Protein AF-A0A6P0YRE9-F1 (afdb_monomer)

Radius of gyration: 18.65 Å; Cα contacts (8 Å, |Δi|>4): 41; chains: 1; bounding box: 39×37×53 Å

Sequence (80 aa):
MPNIKSAIKRVQIAERNRLRNKSYKSAVRTLMKQCFTAVDTYQSEPTPENMAEVNQRMSAAFSKIDKAVQYFTLHRLVNF

pLDDT: mean 87.59, std 10.09, range [40.19, 95.0]

Mean predicted aligned error: 5.92 Å

Structure (mmCIF, N/CA/C/O backbone):
data_AF-A0A6P0YRE9-F1
#
_entry.id   AF-A0A6P0YRE9-F1
#
loop_
_atom_site.group_PDB
_atom_site.id
_atom_site.type_symbol
_atom_site.label_atom_id
_atom_site.label_alt_id
_atom_site.label_comp_id
_atom_site.label_asym_id
_atom_site.label_entity_id
_atom_site.label_seq_id
_atom_site.pdbx_PDB_ins_code
_atom_site.Cartn_x
_atom_site.Cartn_y
_atom_site.Cartn_z
_atom_site.occupancy
_atom_site.B_iso_or_equiv
_atom_site.auth_seq_id
_atom_site.auth_comp_id
_atom_site.auth_asym_id
_atom_site.auth_atom_id
_atom_site.pdbx_PDB_model_num
ATOM 1 N N . MET A 1 1 ? 7.014 -16.582 -26.128 1.00 71.50 1 MET A N 1
ATOM 2 C CA . MET A 1 1 ? 8.285 -16.422 -25.388 1.00 71.50 1 MET A CA 1
ATOM 3 C C . MET A 1 1 ? 9.068 -15.285 -26.033 1.00 71.50 1 MET A C 1
ATOM 5 O O . MET A 1 1 ? 9.031 -15.198 -27.256 1.00 71.50 1 MET A O 1
ATOM 9 N N . PRO A 1 2 ? 9.679 -14.356 -25.283 1.00 78.06 2 PRO A N 1
ATOM 10 C CA . PRO A 1 2 ? 10.419 -13.261 -25.900 1.00 78.06 2 PRO A CA 1
ATOM 11 C C . PRO A 1 2 ? 11.711 -13.806 -26.517 1.00 78.06 2 PRO A C 1
ATOM 13 O O . PRO A 1 2 ? 12.535 -14.357 -25.800 1.00 78.06 2 PRO A O 1
ATOM 16 N N . ASN A 1 3 ? 11.895 -13.646 -27.827 1.00 88.00 3 ASN A N 1
ATOM 17 C CA . ASN A 1 3 ? 13.065 -14.195 -28.534 1.00 88.00 3 ASN A CA 1
ATOM 18 C C . ASN A 1 3 ? 14.247 -13.216 -28.629 1.00 88.00 3 ASN A C 1
ATOM 20 O O . ASN A 1 3 ? 15.348 -13.596 -29.011 1.00 88.00 3 ASN A O 1
ATOM 24 N N . ILE A 1 4 ? 14.042 -11.948 -28.262 1.00 94.94 4 ILE A N 1
ATOM 25 C CA . ILE A 1 4 ? 15.075 -10.906 -28.287 1.00 94.94 4 ILE A CA 1
ATOM 26 C C . ILE A 1 4 ? 15.554 -10.649 -26.855 1.00 94.94 4 ILE A C 1
ATOM 28 O O . ILE A 1 4 ? 14.734 -10.477 -25.951 1.00 94.94 4 ILE A O 1
ATOM 32 N N . LYS A 1 5 ? 16.875 -10.537 -26.644 1.00 94.00 5 LYS A N 1
ATOM 33 C CA . LYS A 1 5 ? 17.485 -10.299 -25.316 1.00 94.00 5 LYS A CA 1
ATOM 34 C C . LYS A 1 5 ? 16.850 -9.115 -24.569 1.00 94.00 5 LYS A C 1
ATOM 36 O O . LYS A 1 5 ? 16.553 -9.207 -23.379 1.00 94.00 5 LYS A O 1
ATOM 41 N N . SER A 1 6 ? 16.585 -8.013 -25.274 1.00 94.12 6 SER A N 1
ATOM 42 C CA . SER A 1 6 ? 15.929 -6.829 -24.703 1.00 94.12 6 SER A CA 1
ATOM 43 C C . SER A 1 6 ? 14.490 -7.107 -24.255 1.00 94.12 6 SER A C 1
ATOM 45 O O . SER A 1 6 ? 14.058 -6.601 -23.220 1.00 94.12 6 SER A O 1
ATOM 47 N N . ALA A 1 7 ? 13.758 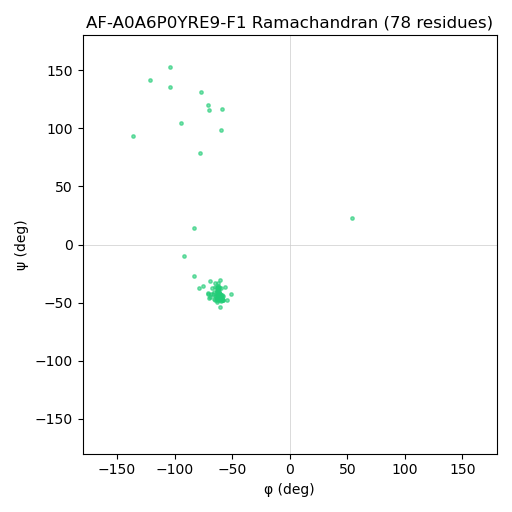-7.947 -24.988 1.00 93.69 7 ALA A N 1
ATOM 48 C CA . ALA A 1 7 ? 12.394 -8.330 -24.655 1.00 93.69 7 ALA A CA 1
ATOM 49 C C . ALA A 1 7 ? 12.349 -9.248 -23.422 1.00 93.69 7 ALA A C 1
ATOM 51 O O . ALA A 1 7 ? 11.539 -9.005 -22.529 1.00 93.69 7 ALA A O 1
ATOM 52 N N . ILE A 1 8 ? 13.265 -10.220 -23.315 1.00 94.56 8 ILE A N 1
ATOM 53 C CA . ILE A 1 8 ? 13.404 -11.078 -22.121 1.00 94.56 8 ILE A CA 1
ATOM 54 C C . ILE A 1 8 ? 13.664 -10.216 -20.879 1.00 94.56 8 ILE A C 1
ATOM 56 O O . ILE A 1 8 ? 12.969 -10.344 -19.870 1.00 94.56 8 ILE A O 1
ATOM 60 N N . LYS A 1 9 ? 14.607 -9.268 -20.974 1.00 94.88 9 LYS A N 1
ATOM 61 C CA . LYS A 1 9 ? 14.927 -8.338 -19.881 1.00 94.88 9 LYS A CA 1
ATOM 62 C C . LYS A 1 9 ? 13.708 -7.516 -19.446 1.00 94.88 9 LYS A C 1
ATOM 64 O O . LYS A 1 9 ? 13.469 -7.370 -18.248 1.00 94.88 9 LYS A O 1
ATOM 69 N N . ARG A 1 10 ? 12.923 -6.987 -20.393 1.00 94.88 10 ARG A N 1
ATOM 70 C CA . ARG A 1 10 ? 11.703 -6.219 -20.080 1.00 94.88 10 ARG A CA 1
ATOM 71 C C . ARG A 1 10 ? 10.667 -7.061 -19.338 1.00 94.88 10 ARG A C 1
ATOM 73 O O . ARG A 1 10 ? 10.103 -6.566 -18.368 1.00 94.88 10 ARG A O 1
ATOM 80 N N . VAL A 1 11 ? 10.463 -8.318 -19.737 1.00 94.81 11 VAL A N 1
ATOM 81 C CA . VAL A 1 11 ? 9.534 -9.233 -19.050 1.00 94.81 11 VAL A CA 1
ATOM 82 C C . VAL A 1 11 ? 9.971 -9.483 -17.605 1.00 94.81 11 VAL A C 1
ATOM 84 O O . VAL A 1 11 ? 9.172 -9.295 -16.693 1.00 94.81 11 VAL A O 1
ATOM 87 N N . GLN A 1 12 ? 11.250 -9.783 -17.367 1.00 94.69 12 GLN A N 1
ATOM 88 C CA . GLN A 1 12 ? 11.773 -9.993 -16.008 1.00 94.69 12 GLN A CA 1
ATOM 89 C C . GLN A 1 12 ? 11.628 -8.748 -15.116 1.00 94.69 12 GLN A C 1
ATOM 91 O O . GLN A 1 12 ? 11.296 -8.843 -13.933 1.00 94.69 12 GLN A O 1
ATOM 96 N N . ILE A 1 13 ? 11.873 -7.556 -15.674 1.00 94.94 13 ILE A N 1
ATOM 97 C CA . ILE A 1 13 ? 11.675 -6.289 -14.956 1.00 94.94 13 ILE A CA 1
ATOM 98 C C . ILE A 1 13 ? 10.191 -6.080 -14.637 1.00 94.94 13 ILE A C 1
ATOM 100 O O . ILE A 1 13 ? 9.858 -5.719 -13.507 1.00 94.94 13 ILE A O 1
ATOM 104 N N . ALA A 1 14 ? 9.304 -6.336 -15.600 1.00 94.19 14 ALA A N 1
ATOM 105 C CA . ALA A 1 14 ? 7.866 -6.198 -15.418 1.00 94.19 14 ALA A CA 1
ATOM 106 C C . ALA A 1 14 ? 7.337 -7.144 -14.331 1.00 94.19 14 ALA A C 1
ATOM 108 O O . ALA A 1 14 ? 6.579 -6.706 -13.470 1.00 94.19 14 ALA A O 1
ATOM 109 N N . GLU A 1 15 ? 7.775 -8.404 -14.302 1.00 95.00 15 GLU A N 1
ATOM 110 C CA . GLU A 1 15 ? 7.373 -9.362 -13.267 1.00 95.00 15 GLU A CA 1
ATOM 111 C C . GLU A 1 15 ? 7.847 -8.948 -11.873 1.00 95.00 15 GLU A C 1
ATOM 113 O O . GLU A 1 15 ? 7.054 -8.954 -10.925 1.00 95.00 15 GLU A O 1
ATOM 118 N N . ARG A 1 16 ? 9.106 -8.504 -11.748 1.00 94.38 16 ARG A N 1
ATOM 119 C CA . ARG A 1 16 ? 9.645 -7.977 -10.486 1.00 94.38 16 ARG A CA 1
ATOM 120 C C . ARG A 1 16 ? 8.819 -6.792 -9.984 1.00 94.38 16 ARG A C 1
ATOM 122 O O . ARG A 1 16 ? 8.430 -6.758 -8.815 1.00 94.38 16 ARG A O 1
ATOM 129 N N . ASN A 1 17 ? 8.533 -5.835 -10.864 1.00 92.75 17 ASN A N 1
ATOM 130 C CA . ASN A 1 17 ? 7.756 -4.646 -10.520 1.00 92.75 17 ASN A CA 1
ATOM 131 C C . ASN A 1 17 ? 6.302 -5.009 -10.194 1.00 92.75 17 ASN A C 1
ATOM 133 O O . ASN A 1 17 ? 5.737 -4.477 -9.241 1.00 92.75 17 ASN A O 1
ATOM 137 N N . ARG A 1 18 ? 5.711 -5.974 -10.908 1.00 94.06 18 ARG A N 1
ATOM 138 C CA . ARG A 1 18 ? 4.361 -6.484 -10.639 1.00 94.06 18 ARG A CA 1
ATOM 139 C C . ARG A 1 18 ? 4.248 -7.052 -9.228 1.00 94.06 18 ARG A C 1
ATOM 141 O O . ARG A 1 18 ? 3.289 -6.725 -8.536 1.00 94.06 18 ARG A O 1
ATOM 148 N N . LEU A 1 19 ? 5.204 -7.876 -8.792 1.00 93.38 19 LEU A N 1
ATOM 149 C CA . LEU A 1 19 ? 5.194 -8.469 -7.448 1.00 93.38 19 LEU A CA 1
ATOM 150 C C . LEU A 1 19 ? 5.303 -7.402 -6.353 1.00 93.38 19 LEU A C 1
ATOM 152 O O . LEU A 1 19 ? 4.528 -7.427 -5.395 1.00 93.38 19 LEU A O 1
ATOM 156 N N . ARG A 1 20 ? 6.201 -6.426 -6.532 1.00 90.19 20 ARG A N 1
ATOM 157 C CA . ARG A 1 20 ? 6.339 -5.286 -5.612 1.00 90.19 20 ARG A CA 1
ATOM 158 C C . ARG A 1 20 ? 5.041 -4.481 -5.546 1.00 90.19 20 ARG A C 1
ATOM 160 O O . ARG A 1 20 ? 4.461 -4.347 -4.472 1.00 90.19 20 ARG A O 1
ATOM 167 N N . ASN A 1 21 ? 4.519 -4.047 -6.691 1.00 91.06 21 ASN A N 1
ATOM 168 C CA . ASN A 1 21 ? 3.304 -3.233 -6.768 1.00 91.06 21 ASN A CA 1
ATOM 169 C C . ASN A 1 21 ? 2.074 -3.973 -6.228 1.00 91.06 21 ASN A C 1
ATOM 171 O O . ASN A 1 21 ? 1.224 -3.358 -5.586 1.00 91.06 21 ASN A O 1
ATOM 175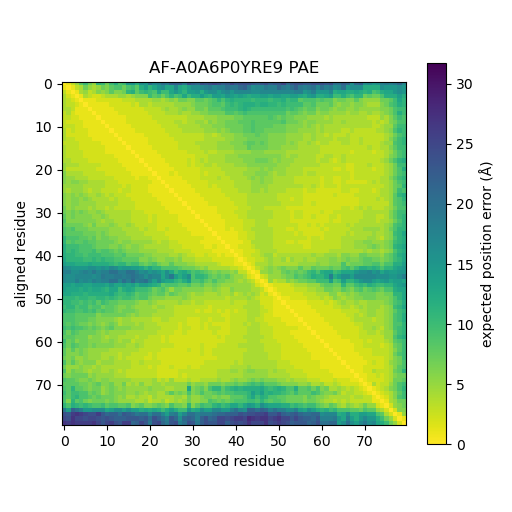 N N . LYS A 1 22 ? 1.984 -5.293 -6.446 1.00 92.75 22 LYS A N 1
ATOM 176 C CA . LYS A 1 22 ? 0.910 -6.132 -5.899 1.00 92.75 22 LYS A CA 1
ATOM 177 C C . LYS A 1 22 ? 0.888 -6.066 -4.372 1.00 92.75 22 LYS A C 1
ATOM 179 O O . LYS A 1 22 ? -0.181 -5.829 -3.822 1.00 92.75 22 LYS A O 1
ATOM 184 N N . SER A 1 23 ? 2.043 -6.219 -3.719 1.00 90.75 23 SER A N 1
ATOM 185 C CA . SER A 1 23 ? 2.160 -6.188 -2.253 1.00 90.75 23 SER A CA 1
ATOM 186 C C . SER A 1 23 ? 1.716 -4.846 -1.657 1.00 90.75 23 SER A C 1
ATOM 188 O O . SER A 1 23 ? 0.913 -4.815 -0.723 1.00 90.75 23 SER A O 1
ATOM 190 N N . TYR A 1 24 ? 2.155 -3.724 -2.240 1.00 90.06 24 TYR A N 1
ATOM 191 C CA . TYR A 1 24 ? 1.727 -2.394 -1.786 1.00 90.06 24 TYR A CA 1
ATOM 192 C C . TYR A 1 24 ? 0.222 -2.182 -1.972 1.00 90.06 24 TYR A C 1
ATOM 194 O O . TYR A 1 24 ? -0.454 -1.781 -1.024 1.00 90.06 24 TYR A O 1
ATOM 202 N N . LYS A 1 25 ? -0.326 -2.519 -3.149 1.00 88.56 25 LYS A N 1
ATOM 203 C CA . LYS A 1 25 ? -1.765 -2.383 -3.425 1.00 88.56 25 LYS A CA 1
ATOM 204 C C . LYS A 1 25 ? -2.620 -3.242 -2.493 1.00 88.56 25 LYS A C 1
ATOM 206 O O . LYS A 1 25 ? -3.644 -2.768 -2.006 1.00 88.56 25 LYS A O 1
ATOM 211 N N . SER A 1 26 ? -2.214 -4.486 -2.220 1.00 93.06 26 SER A N 1
ATOM 212 C CA . SER A 1 26 ? -2.938 -5.343 -1.276 1.00 93.06 26 SER A CA 1
ATOM 213 C C . SER A 1 26 ? -2.859 -4.812 0.150 1.00 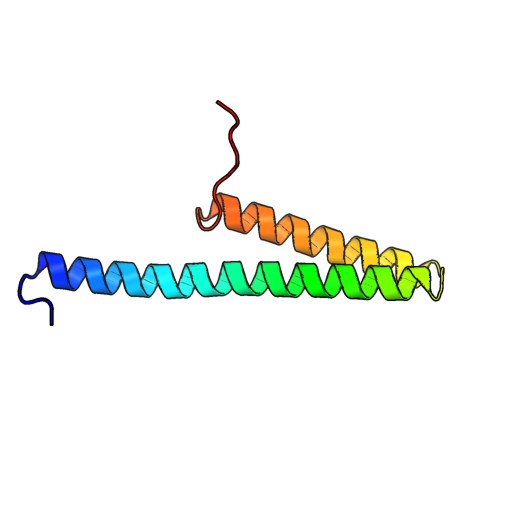93.06 26 SER A C 1
ATOM 215 O O . SER A 1 26 ? -3.879 -4.784 0.827 1.00 93.06 26 SER A O 1
ATOM 217 N N . ALA A 1 27 ? -1.689 -4.340 0.592 1.00 92.00 27 ALA A N 1
ATOM 218 C CA . ALA A 1 27 ? -1.517 -3.823 1.946 1.00 92.00 27 ALA A CA 1
ATOM 219 C C . ALA A 1 27 ? -2.391 -2.587 2.207 1.00 92.00 27 ALA A C 1
ATOM 221 O O . ALA A 1 27 ? -3.069 -2.532 3.228 1.00 92.00 27 ALA A O 1
ATOM 222 N N . VAL A 1 28 ? -2.429 -1.634 1.267 1.00 91.19 28 VAL A N 1
ATOM 223 C CA . VAL A 1 28 ? -3.295 -0.446 1.371 1.00 91.19 28 VAL A CA 1
ATOM 224 C C . VAL A 1 28 ? -4.768 -0.854 1.450 1.00 91.19 28 VAL A C 1
ATOM 226 O O . VAL A 1 28 ? -5.481 -0.397 2.338 1.00 91.19 28 VAL A O 1
ATOM 229 N N . ARG A 1 29 ? -5.217 -1.774 0.583 1.00 92.38 29 ARG A N 1
ATOM 230 C CA . ARG A 1 29 ? -6.602 -2.271 0.602 1.00 92.38 29 ARG A CA 1
ATOM 231 C C . ARG A 1 29 ? -6.961 -2.941 1.930 1.00 92.38 29 ARG A C 1
ATOM 233 O O . ARG A 1 29 ? -8.064 -2.733 2.425 1.00 92.38 29 ARG A O 1
ATOM 240 N N . THR A 1 30 ? -6.065 -3.753 2.488 1.00 94.81 30 THR A N 1
ATOM 241 C CA . THR A 1 30 ? -6.299 -4.427 3.772 1.00 94.81 30 THR A CA 1
ATOM 242 C C . THR A 1 30 ? -6.398 -3.424 4.916 1.00 94.81 30 THR A C 1
ATOM 244 O O . THR A 1 30 ? -7.345 -3.500 5.691 1.00 94.81 30 THR A O 1
ATOM 247 N N . LEU A 1 31 ? -5.474 -2.463 4.993 1.00 92.00 31 LEU A N 1
ATOM 248 C CA . LEU A 1 31 ? -5.485 -1.442 6.044 1.00 92.00 31 LEU A CA 1
ATOM 249 C C . LEU A 1 31 ? -6.732 -0.559 5.963 1.00 92.00 31 LEU A C 1
ATOM 251 O O . LEU A 1 31 ? -7.364 -0.322 6.982 1.00 92.00 31 LEU A O 1
ATOM 255 N N . MET A 1 32 ? -7.148 -0.154 4.759 1.00 90.81 32 MET A N 1
ATOM 256 C CA . MET A 1 32 ? -8.399 0.591 4.575 1.00 90.81 32 MET A CA 1
ATOM 257 C C . MET A 1 32 ? -9.617 -0.188 5.078 1.00 90.81 32 MET A C 1
ATOM 259 O O . MET A 1 32 ? -10.441 0.372 5.791 1.00 90.81 32 MET A O 1
ATOM 263 N N . LYS A 1 33 ? -9.719 -1.486 4.757 1.00 93.25 33 LYS A N 1
ATOM 264 C CA . LYS A 1 33 ? -10.810 -2.330 5.271 1.00 93.25 33 LYS A CA 1
ATOM 265 C C . LYS A 1 33 ? -10.809 -2.398 6.796 1.00 93.25 33 LYS A C 1
ATOM 267 O O . LYS A 1 33 ? -11.869 -2.270 7.387 1.00 93.25 33 LYS A O 1
ATOM 272 N N . GLN A 1 34 ? -9.637 -2.567 7.407 1.00 90.69 34 GLN A N 1
ATOM 273 C CA . GLN A 1 34 ? -9.498 -2.600 8.865 1.00 90.69 34 GLN A CA 1
ATOM 274 C C . GLN A 1 34 ? -9.893 -1.272 9.521 1.00 90.69 34 GLN A C 1
ATOM 276 O O . GLN A 1 34 ? -10.504 -1.280 10.585 1.00 90.69 34 GLN A O 1
ATOM 281 N N . CYS A 1 35 ? -9.577 -0.136 8.891 1.00 90.62 35 CYS A N 1
ATOM 282 C CA . CYS A 1 35 ? -10.048 1.164 9.363 1.00 90.62 35 CYS A CA 1
ATOM 283 C C . CYS A 1 35 ? -11.573 1.253 9.324 1.00 90.62 35 CYS A C 1
ATOM 285 O O . CYS A 1 35 ? -12.165 1.663 10.312 1.00 90.62 35 CYS A O 1
ATOM 287 N N . PHE A 1 36 ? -12.209 0.851 8.218 1.00 90.81 36 PHE A N 1
ATOM 288 C CA . PHE A 1 36 ? -13.671 0.894 8.116 1.00 90.81 36 PHE A CA 1
ATOM 289 C C . PHE A 1 36 ? -14.340 -0.004 9.153 1.00 90.81 36 PHE A C 1
ATOM 291 O O . PHE A 1 36 ? -15.223 0.460 9.860 1.00 90.81 36 PHE A O 1
ATOM 298 N N . THR A 1 37 ? -13.843 -1.229 9.343 1.00 91.56 37 THR A N 1
ATOM 299 C CA . THR A 1 37 ? -14.378 -2.111 10.388 1.00 91.56 37 THR A CA 1
ATOM 300 C C . THR A 1 37 ? -14.218 -1.518 11.787 1.00 91.56 37 THR A C 1
ATOM 302 O O . THR A 1 37 ? -15.121 -1.664 12.597 1.00 91.56 37 THR A O 1
ATOM 305 N N . ALA A 1 38 ? -13.104 -0.831 12.073 1.00 88.50 38 ALA A N 1
ATOM 306 C CA . ALA A 1 38 ? -12.890 -0.176 13.367 1.00 88.50 38 ALA A CA 1
ATOM 307 C C . ALA A 1 38 ? -13.817 1.039 13.577 1.00 88.50 38 ALA A C 1
ATOM 309 O O . ALA A 1 38 ? -14.205 1.351 14.699 1.00 88.50 38 ALA A O 1
ATOM 310 N N . VAL A 1 39 ? -14.177 1.742 12.500 1.00 89.75 39 VAL A N 1
ATOM 311 C CA . VAL A 1 39 ? -15.150 2.842 12.558 1.00 89.75 39 VAL A CA 1
ATOM 312 C C . VAL A 1 39 ? -16.560 2.301 12.800 1.00 89.75 39 VAL A C 1
ATOM 314 O O . VAL A 1 39 ? -17.271 2.841 13.644 1.00 89.75 39 VAL A O 1
ATOM 317 N N . ASP A 1 40 ? -16.938 1.212 12.128 1.00 90.38 40 ASP A N 1
ATOM 318 C CA . ASP A 1 40 ? -18.242 0.563 12.315 1.00 90.38 40 ASP A CA 1
ATOM 319 C C . ASP A 1 40 ? -18.415 0.040 13.758 1.00 90.38 40 ASP A C 1
ATOM 321 O O . ASP A 1 40 ? -19.488 0.173 14.357 1.00 90.38 40 ASP A O 1
ATOM 325 N N . THR A 1 41 ? -17.350 -0.510 14.358 1.00 87.44 41 THR A N 1
ATOM 326 C CA . THR A 1 41 ? -17.369 -0.937 15.767 1.00 87.44 41 THR A CA 1
ATOM 327 C C . THR A 1 41 ? -17.459 0.249 16.722 1.00 87.44 41 THR A C 1
ATOM 329 O O . THR A 1 41 ? -18.260 0.209 17.652 1.00 87.44 41 THR A O 1
ATOM 332 N N . TYR A 1 42 ? -16.718 1.333 16.474 1.00 86.12 42 TYR A N 1
ATOM 333 C CA . TYR A 1 42 ? -16.815 2.554 17.279 1.00 86.12 42 TYR A CA 1
ATOM 334 C C . TYR A 1 42 ? -18.213 3.191 17.228 1.00 86.12 42 TYR A C 1
ATOM 336 O O . TYR A 1 42 ? -18.698 3.693 18.239 1.00 86.12 42 TYR A O 1
ATOM 344 N N . GLN A 1 43 ? -18.888 3.143 16.074 1.00 86.31 43 GLN A N 1
ATOM 345 C CA . GLN A 1 43 ? -20.262 3.632 15.943 1.00 86.31 43 GLN A CA 1
ATOM 346 C C . GLN A 1 43 ? -21.253 2.819 16.790 1.00 86.31 43 GLN A C 1
ATOM 348 O O . GLN A 1 43 ? -22.231 3.373 17.290 1.00 86.31 43 GLN A O 1
ATOM 353 N N . SER A 1 44 ? -21.002 1.518 16.948 1.00 86.31 44 SER A N 1
ATOM 354 C CA . SER A 1 44 ? -21.842 0.622 17.749 1.00 86.31 44 SER A CA 1
ATOM 355 C C . SER A 1 44 ? -21.565 0.770 19.249 1.00 86.31 44 SER A C 1
ATOM 357 O O . SER A 1 44 ? -22.492 0.742 20.056 1.00 86.31 44 SER A O 1
ATOM 359 N N . GLU A 1 45 ? -20.298 0.971 19.622 1.00 82.31 45 GLU A N 1
ATOM 360 C CA . GLU A 1 45 ? -19.840 1.097 21.006 1.00 82.31 45 GLU A CA 1
ATOM 361 C C . GLU A 1 45 ? -18.843 2.262 21.133 1.00 82.31 45 GLU A C 1
ATOM 363 O O . GLU A 1 45 ? -17.633 2.082 20.925 1.00 82.31 45 GLU A O 1
ATOM 368 N N . PRO A 1 46 ? -19.320 3.471 21.484 1.00 79.88 46 PRO A N 1
ATOM 369 C CA . PRO A 1 46 ? -18.470 4.647 21.589 1.00 79.88 46 PRO A CA 1
ATOM 370 C C . PRO A 1 46 ? -17.675 4.611 22.901 1.00 79.88 46 PRO A C 1
ATOM 372 O O . PRO A 1 46 ? -18.012 5.275 23.882 1.00 79.88 46 PRO A O 1
ATOM 375 N N . THR A 1 47 ? -16.603 3.820 22.919 1.00 88.62 47 THR A N 1
ATOM 376 C CA . THR A 1 47 ? -15.645 3.741 24.028 1.00 88.62 47 THR A CA 1
ATOM 377 C C . THR A 1 47 ? -14.341 4.480 23.690 1.00 88.62 47 THR A C 1
ATOM 379 O O . THR A 1 47 ? -13.960 4.585 22.517 1.00 88.62 47 THR A O 1
ATOM 382 N N . PRO A 1 48 ? -13.610 4.992 24.699 1.00 83.94 48 PR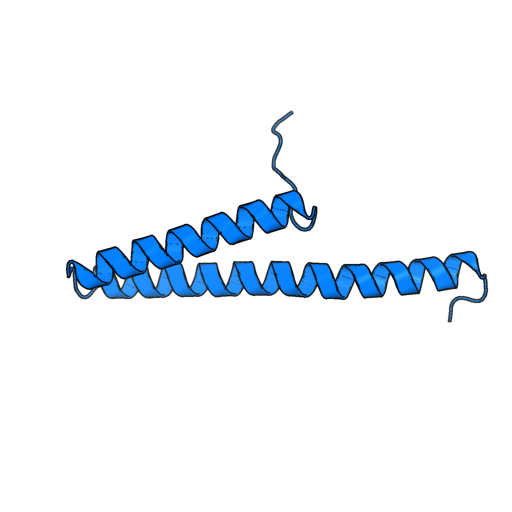O A N 1
ATOM 383 C CA . PRO A 1 48 ? -12.309 5.634 24.486 1.00 83.94 48 PRO A CA 1
ATOM 384 C C . PRO A 1 48 ? -11.260 4.702 23.858 1.00 83.94 48 PRO A C 1
ATOM 386 O O . PRO A 1 48 ? -10.401 5.152 23.102 1.00 83.94 48 PRO A O 1
ATOM 389 N N . GLU A 1 49 ? -11.342 3.401 24.141 1.00 85.50 49 GLU A N 1
ATOM 390 C CA . GLU A 1 49 ? -10.434 2.378 23.606 1.00 85.50 49 GLU A CA 1
ATOM 391 C C . GLU A 1 49 ? -10.653 2.158 22.104 1.00 85.50 49 GLU A C 1
ATOM 393 O O . GLU A 1 49 ? -9.696 2.185 21.327 1.00 85.50 49 GLU A O 1
ATOM 398 N N . ASN A 1 50 ? -11.915 2.060 21.674 1.00 83.25 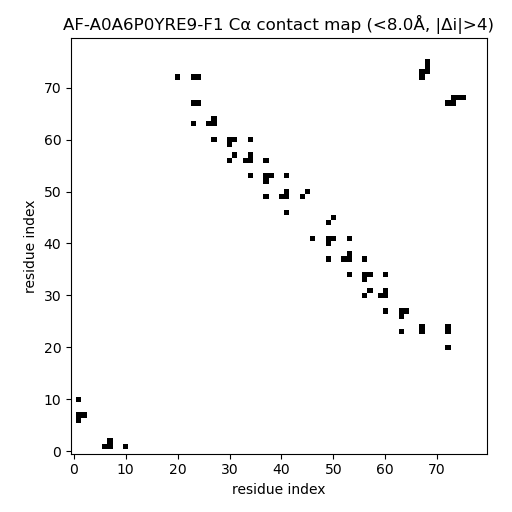50 ASN A N 1
ATOM 399 C CA . ASN A 1 50 ? -12.272 1.930 20.260 1.00 83.25 50 ASN A CA 1
ATOM 400 C C . ASN A 1 50 ? -11.839 3.169 19.459 1.00 83.25 50 ASN A C 1
ATOM 402 O O . ASN A 1 50 ? -11.350 3.052 18.334 1.00 83.25 50 ASN A O 1
ATOM 406 N N . MET A 1 51 ? -11.928 4.364 20.055 1.00 85.75 51 MET A N 1
ATOM 407 C CA . MET A 1 51 ? -11.418 5.593 19.437 1.00 85.75 51 MET A CA 1
ATOM 408 C C . MET A 1 51 ? -9.893 5.550 19.237 1.00 85.75 51 MET A C 1
ATOM 410 O O . MET A 1 51 ? -9.383 5.993 18.202 1.00 85.75 51 MET A O 1
ATOM 414 N N . ALA A 1 52 ? -9.148 5.012 20.207 1.00 89.56 52 ALA A N 1
ATOM 415 C CA . ALA A 1 52 ? -7.702 4.846 20.093 1.00 89.56 52 ALA A CA 1
ATOM 416 C C . ALA A 1 52 ? -7.329 3.840 18.991 1.00 89.56 52 ALA A C 1
ATOM 418 O O . ALA A 1 52 ? -6.413 4.112 18.206 1.00 89.56 52 ALA A O 1
ATOM 419 N N . GLU A 1 53 ? -8.067 2.730 18.869 1.00 88.69 53 GLU A N 1
ATOM 420 C CA . GLU A 1 53 ? -7.853 1.764 17.789 1.00 88.69 53 GLU A CA 1
ATOM 421 C C . GLU A 1 53 ? -8.113 2.392 16.413 1.00 88.69 53 GLU A C 1
ATOM 423 O O . GLU A 1 53 ? -7.264 2.282 15.524 1.00 88.69 53 GLU A O 1
ATOM 428 N N . VAL A 1 54 ? -9.224 3.115 16.235 1.00 89.19 54 VAL A N 1
ATOM 429 C CA . VAL A 1 54 ? -9.525 3.820 14.976 1.00 89.19 54 VAL A CA 1
ATOM 430 C C . VAL 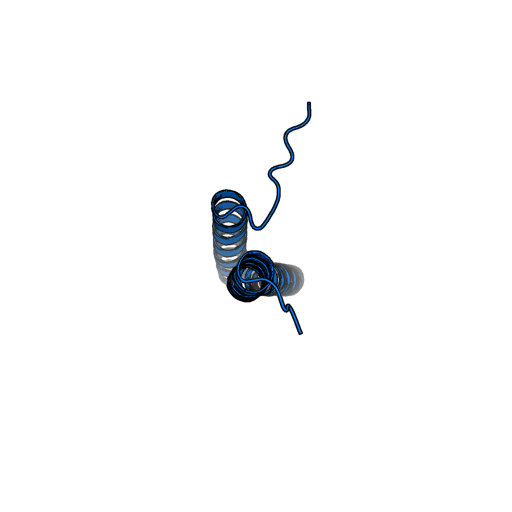A 1 54 ? -8.373 4.743 14.579 1.00 89.19 54 VAL A C 1
ATOM 432 O O . VAL A 1 54 ? -7.892 4.678 13.446 1.00 89.19 54 VAL A O 1
ATOM 435 N N . ASN A 1 55 ? -7.868 5.551 15.516 1.00 90.06 55 ASN A N 1
ATOM 436 C CA . ASN A 1 55 ? -6.749 6.460 15.264 1.00 90.06 55 ASN A CA 1
ATOM 437 C C . ASN A 1 55 ? -5.461 5.717 14.879 1.00 90.06 55 ASN A C 1
ATOM 439 O O . ASN A 1 55 ? -4.755 6.130 13.953 1.00 90.06 55 ASN A O 1
ATOM 443 N N . GLN A 1 56 ? -5.163 4.596 15.540 1.00 91.94 56 GLN A N 1
ATOM 444 C CA . GLN A 1 56 ? -3.996 3.775 15.221 1.00 91.94 56 GLN A CA 1
ATOM 445 C C . GLN A 1 56 ? -4.100 3.167 13.816 1.00 91.94 56 GLN A C 1
ATOM 447 O O . GLN A 1 56 ? -3.152 3.254 13.026 1.00 91.94 56 GLN A O 1
ATOM 452 N N . ARG A 1 57 ? -5.253 2.574 13.480 1.00 90.88 57 ARG A N 1
ATOM 453 C CA . ARG A 1 57 ? -5.508 1.981 12.158 1.00 90.88 57 ARG A CA 1
ATOM 454 C C . ARG A 1 57 ? -5.443 3.046 11.069 1.00 90.88 57 ARG A C 1
ATOM 456 O O . ARG A 1 57 ? -4.781 2.839 10.051 1.00 90.88 57 ARG A O 1
ATOM 463 N N . MET A 1 58 ? -6.048 4.204 11.319 1.00 91.06 58 MET A N 1
ATOM 464 C CA . MET A 1 58 ? -6.047 5.345 10.411 1.00 91.06 58 MET A CA 1
ATOM 465 C C . MET A 1 58 ? -4.624 5.848 10.136 1.00 91.06 58 MET A C 1
ATOM 467 O O . MET A 1 58 ? -4.234 5.974 8.974 1.00 91.06 58 MET A O 1
ATOM 471 N N . SER A 1 59 ? -3.809 6.038 11.178 1.00 92.56 59 SER A N 1
ATOM 472 C CA . SER A 1 59 ? -2.398 6.425 11.043 1.00 92.56 59 SER A CA 1
ATOM 473 C C . SER A 1 59 ? -1.589 5.404 10.227 1.00 92.56 59 SER A C 1
ATOM 475 O O . SER A 1 59 ? -0.842 5.766 9.311 1.00 92.56 59 SER A O 1
ATOM 477 N N . ALA A 1 60 ? -1.792 4.107 10.480 1.00 91.50 60 ALA A N 1
ATOM 478 C CA . ALA A 1 60 ? -1.140 3.043 9.720 1.00 91.50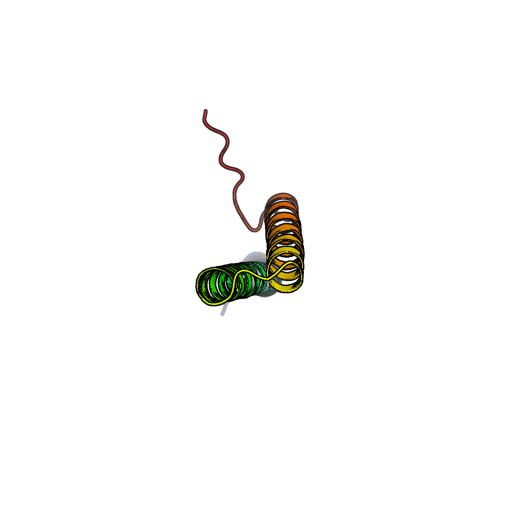 60 ALA A CA 1
ATOM 479 C C . ALA A 1 60 ? -1.553 3.037 8.236 1.00 91.50 60 ALA A C 1
ATOM 481 O O . ALA A 1 60 ? -0.702 2.841 7.359 1.00 91.50 60 ALA A O 1
ATOM 482 N N . ALA A 1 61 ? -2.835 3.273 7.942 1.00 91.00 61 ALA A N 1
ATOM 483 C CA . ALA A 1 61 ? -3.344 3.368 6.579 1.00 91.00 61 ALA A CA 1
ATOM 484 C C . ALA A 1 61 ? -2.714 4.546 5.823 1.00 91.00 61 ALA A C 1
ATOM 486 O O . ALA A 1 61 ? -2.164 4.333 4.739 1.00 91.00 61 ALA A O 1
ATOM 487 N N . PHE A 1 62 ? -2.701 5.746 6.414 1.00 90.56 62 PHE A N 1
ATOM 488 C CA . PHE A 1 62 ? -2.065 6.926 5.816 1.00 90.56 62 PHE A CA 1
ATOM 489 C C . PHE A 1 62 ? -0.571 6.711 5.571 1.00 90.56 62 PHE A C 1
ATOM 491 O O . PHE A 1 62 ? -0.108 6.853 4.439 1.00 90.56 62 PHE A O 1
ATOM 498 N N . SER A 1 63 ? 0.164 6.213 6.572 1.00 92.44 63 SER A N 1
ATOM 499 C CA . SER A 1 63 ? 1.593 5.911 6.420 1.00 92.44 63 SER A CA 1
ATOM 500 C C . SER A 1 63 ? 1.866 4.940 5.265 1.00 92.44 63 SER A C 1
ATOM 502 O O . SER A 1 63 ? 2.871 5.056 4.554 1.00 92.44 63 SER A O 1
ATOM 504 N N . LYS A 1 64 ? 0.982 3.957 5.045 1.00 91.38 64 LYS A N 1
ATOM 505 C CA . LYS A 1 64 ? 1.145 3.004 3.943 1.00 91.38 64 LYS A CA 1
ATOM 506 C C . LYS A 1 64 ? 0.807 3.614 2.583 1.00 91.38 64 LYS A C 1
ATOM 508 O O . LYS A 1 64 ? 1.483 3.263 1.614 1.00 91.38 64 LYS A O 1
ATOM 513 N N . ILE A 1 65 ? -0.182 4.503 2.509 1.00 89.88 65 ILE A N 1
ATOM 514 C CA . ILE A 1 65 ? -0.533 5.250 1.292 1.00 89.88 65 ILE A CA 1
ATOM 515 C C . ILE A 1 65 ? 0.632 6.149 0.874 1.00 89.88 65 ILE A C 1
ATOM 517 O O . ILE A 1 65 ? 1.073 6.065 -0.271 1.00 89.88 65 ILE A O 1
ATOM 521 N N . ASP A 1 66 ? 1.209 6.907 1.805 1.00 89.88 66 ASP A N 1
ATOM 522 C CA . ASP A 1 66 ? 2.326 7.812 1.513 1.00 89.88 66 ASP A CA 1
ATOM 523 C C . ASP A 1 66 ? 3.550 7.052 1.007 1.00 89.88 66 ASP A C 1
ATOM 525 O O . ASP A 1 66 ? 4.148 7.400 -0.015 1.00 89.88 66 ASP A O 1
ATOM 529 N N . LYS A 1 67 ? 3.875 5.926 1.652 1.00 89.38 67 LYS A N 1
ATOM 530 C CA . LYS A 1 67 ? 4.933 5.028 1.170 1.00 89.38 67 LYS A CA 1
ATOM 531 C C . LYS A 1 67 ? 4.604 4.493 -0.222 1.00 89.38 67 LYS A C 1
ATOM 533 O O . LYS A 1 67 ? 5.478 4.442 -1.080 1.00 89.38 67 LYS A O 1
ATOM 538 N N . ALA A 1 68 ? 3.359 4.097 -0.481 1.00 88.75 68 ALA A N 1
ATOM 539 C CA . ALA A 1 68 ? 2.945 3.605 -1.794 1.00 88.75 68 ALA A CA 1
ATOM 540 C C . ALA A 1 68 ? 3.091 4.673 -2.900 1.00 88.75 68 ALA A C 1
ATOM 542 O O . ALA A 1 68 ? 3.445 4.317 -4.031 1.00 88.75 68 ALA A O 1
ATOM 543 N N . VAL A 1 69 ? 2.887 5.952 -2.572 1.00 89.12 69 VAL A N 1
ATOM 544 C CA . VAL A 1 69 ? 3.155 7.096 -3.459 1.00 89.12 69 VAL A CA 1
ATOM 545 C C . VAL A 1 69 ? 4.660 7.294 -3.664 1.00 89.12 69 VAL A C 1
ATOM 547 O O . VAL A 1 69 ? 5.107 7.395 -4.805 1.00 89.12 69 VAL A O 1
ATOM 550 N N . GLN A 1 70 ? 5.463 7.260 -2.595 1.00 87.38 70 GLN A N 1
ATOM 551 C CA . GLN A 1 70 ? 6.926 7.391 -2.674 1.00 87.38 70 GLN A CA 1
ATOM 552 C C . GLN A 1 70 ? 7.573 6.286 -3.527 1.00 87.38 70 GLN A C 1
ATOM 554 O O . GLN A 1 70 ? 8.515 6.543 -4.272 1.00 87.38 70 GLN A O 1
ATOM 559 N N . TYR A 1 71 ? 7.055 5.056 -3.456 1.00 84.19 71 TYR A N 1
ATOM 560 C CA . TYR A 1 71 ? 7.517 3.927 -4.273 1.00 84.19 71 TYR A CA 1
ATOM 561 C C . TYR A 1 71 ? 6.892 3.886 -5.681 1.00 84.19 71 TYR A C 1
ATOM 563 O O . TYR A 1 71 ? 6.985 2.857 -6.352 1.00 84.19 71 TYR A O 1
ATOM 571 N N . PHE A 1 72 ? 6.251 4.972 -6.136 1.00 79.19 72 PHE A N 1
ATOM 572 C CA . PHE A 1 72 ? 5.615 5.107 -7.456 1.00 79.19 72 PHE A CA 1
ATOM 573 C C . PHE A 1 72 ? 4.592 4.005 -7.785 1.00 79.19 72 PHE A C 1
ATOM 575 O O . PHE A 1 72 ? 4.306 3.718 -8.948 1.00 79.19 72 PHE A O 1
ATOM 582 N N . THR A 1 73 ? 4.030 3.354 -6.762 1.00 82.38 73 THR A N 1
ATOM 583 C CA . THR A 1 73 ? 3.003 2.315 -6.950 1.00 82.38 73 THR A CA 1
ATOM 584 C C . THR A 1 73 ? 1.608 2.916 -7.115 1.00 82.38 73 THR A C 1
ATOM 586 O O . THR A 1 73 ? 0.752 2.316 -7.772 1.00 82.38 73 THR A O 1
ATOM 589 N N . LEU A 1 74 ? 1.402 4.103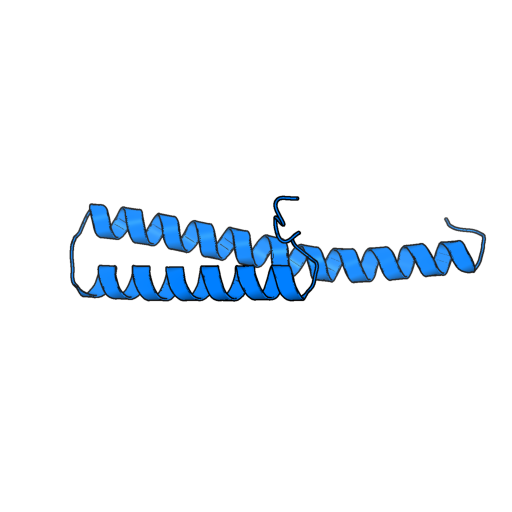 -6.536 1.00 81.38 74 LEU A N 1
ATOM 590 C CA . LEU A 1 74 ? 0.233 4.959 -6.684 1.00 81.38 74 LEU A CA 1
ATOM 591 C C . LEU A 1 74 ? 0.687 6.316 -7.221 1.00 81.38 74 LEU A C 1
ATOM 593 O O . LEU A 1 74 ? 1.742 6.821 -6.840 1.00 81.38 74 LEU A O 1
ATOM 597 N N . HIS A 1 75 ? -0.109 6.897 -8.111 1.00 85.38 75 HIS A N 1
ATOM 598 C CA . HIS A 1 75 ? 0.161 8.228 -8.629 1.00 85.38 75 HIS A CA 1
ATOM 599 C C . HIS A 1 75 ? -0.241 9.268 -7.582 1.00 85.38 75 HIS A C 1
ATOM 601 O O . HIS A 1 75 ? -1.357 9.220 -7.062 1.00 85.38 75 HIS A O 1
ATOM 607 N N . ARG A 1 76 ? 0.643 10.227 -7.291 1.00 80.69 76 ARG A N 1
ATOM 608 C CA . ARG A 1 76 ? 0.243 11.430 -6.561 1.00 80.69 76 ARG A CA 1
ATOM 609 C C . ARG A 1 76 ? -0.627 12.246 -7.504 1.00 80.69 76 ARG A C 1
ATOM 611 O O . ARG A 1 76 ? -0.129 12.685 -8.534 1.00 80.69 76 ARG A O 1
ATOM 618 N N . LEU A 1 77 ? -1.904 12.433 -7.185 1.00 72.94 77 LEU A N 1
ATOM 619 C CA . LEU A 1 77 ? -2.730 13.418 -7.883 1.00 72.94 77 LEU A CA 1
ATOM 620 C C . LEU A 1 77 ? -2.075 14.793 -7.697 1.00 72.94 77 LEU A C 1
ATOM 622 O O . LEU A 1 77 ? -2.179 15.406 -6.641 1.00 72.94 77 LEU A O 1
ATOM 626 N N . VAL A 1 78 ? -1.323 15.227 -8.704 1.00 46.75 78 VAL A N 1
ATOM 627 C CA . VAL A 1 78 ? -0.917 16.615 -8.884 1.00 46.75 78 VAL A CA 1
ATOM 628 C C . VAL A 1 78 ? -1.977 17.176 -9.818 1.00 46.75 78 VAL A C 1
ATOM 630 O O . VAL A 1 78 ? -2.014 16.797 -10.987 1.00 46.75 78 VAL A O 1
ATOM 633 N N . ASN A 1 79 ? -2.903 17.972 -9.277 1.00 41.72 79 ASN A N 1
ATOM 634 C CA . ASN A 1 79 ? -3.735 18.834 -10.109 1.00 41.72 79 ASN A CA 1
ATOM 635 C C . ASN A 1 79 ? -2.770 19.752 -10.872 1.00 41.72 79 ASN A C 1
ATOM 637 O O . ASN A 1 79 ? -1.992 20.466 -10.236 1.00 41.72 79 ASN A O 1
ATOM 641 N N . PHE A 1 80 ? -2.759 19.619 -12.198 1.00 40.19 80 PHE A N 1
ATOM 64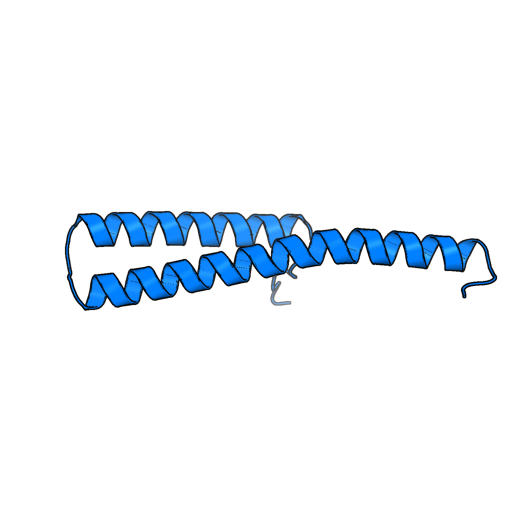2 C CA . PHE A 1 80 ? -2.154 20.590 -13.106 1.00 40.19 80 PHE A CA 1
ATOM 643 C C . PHE A 1 80 ? -3.004 21.858 -13.140 1.00 40.19 80 PHE A C 1
ATOM 645 O O . PHE A 1 80 ? -4.244 21.722 -13.018 1.00 40.19 80 PHE A O 1
#

Foldseek 3Di:
DDPDPVVVVVVVVVVVVCVVLVVLVVVLVVLVVQLVVLVVVCVVPVDPVSVVSNVVSVVVNVVSVVVCCVVVSDPDPDDD

Solvent-accessible surface area (backbone atoms only — not comparable to full-atom values): 4459 Å² total; per-residue (Å²): 130,67,89,45,73,71,49,43,52,49,51,57,51,50,53,54,50,47,58,55,43,48,53,51,56,50,50,44,54,52,34,49,50,53,28,52,53,34,48,57,49,27,73,76,48,86,43,77,66,41,54,51,50,32,53,51,37,45,52,54,31,52,56,46,47,55,48,29,37,75,70,68,65,39,82,74,88,69,86,127

Secondary structure (DSSP, 8-state):
---SHHHHHHHHHHHHHHHHHHHHHHHHHHHHHHHHHHHHHHHHS--HHHHHHHHHHHHHHHHHHHHHHHTTSS------

Nearest PDB structures (foldseek):
  4fi5-assembly1_A  TM=9.480E-01  e=2.525E-01  Hantaan virus 76-118
  2ic6-assembly1_A  TM=8.860E-01  e=1.127E+00  Orthohantavirus sinnombreense
  2ic9-assembly1_A  TM=8.287E-01  e=8.687E-01  Orthohantavirus sinnombreense
  2ic6-assembly2_B  TM=7.781E-01  e=1.560E+00  Orthohantavirus sinnombreense
  1seu-assembly1_A  TM=7.777E-01  e=2.624E+00  Homo sapiens